Protein AF-A0A6N9TYV9-F1 (afdb_monomer)

Structure (mmCIF, N/CA/C/O backbone):
data_AF-A0A6N9TYV9-F1
#
_entry.id   AF-A0A6N9TYV9-F1
#
loop_
_atom_site.group_PDB
_atom_site.id
_atom_site.type_symbol
_atom_site.label_atom_id
_atom_site.label_alt_id
_atom_site.label_comp_id
_atom_site.label_asym_id
_atom_site.label_entity_id
_atom_site.label_seq_id
_atom_site.pdbx_PDB_ins_code
_atom_site.Cartn_x
_atom_site.Cartn_y
_atom_site.Cartn_z
_atom_site.occupancy
_atom_site.B_iso_or_equiv
_atom_site.auth_seq_id
_atom_site.auth_comp_id
_atom_site.auth_asym_id
_atom_site.auth_atom_id
_atom_site.pdbx_PDB_model_num
ATOM 1 N N . MET A 1 1 ? -64.341 -20.408 37.661 1.00 48.97 1 MET A N 1
ATOM 2 C CA . MET A 1 1 ? -64.932 -21.070 36.483 1.00 48.97 1 MET A CA 1
ATOM 3 C C . MET A 1 1 ? -66.160 -20.288 36.060 1.00 48.97 1 MET A C 1
ATOM 5 O O . MET A 1 1 ? -67.191 -20.462 36.689 1.00 48.97 1 MET A O 1
ATOM 9 N N . THR A 1 2 ? -66.051 -19.453 35.026 1.00 40.53 2 THR A N 1
ATOM 10 C CA . THR A 1 2 ? -67.203 -19.109 34.177 1.00 40.53 2 THR A CA 1
ATOM 11 C C . THR A 1 2 ? -66.682 -18.590 32.843 1.00 40.53 2 THR A C 1
ATOM 13 O O . THR A 1 2 ? -65.916 -17.633 32.784 1.00 40.53 2 THR A O 1
ATOM 16 N N . HIS A 1 3 ? -67.033 -19.318 31.791 1.00 42.94 3 HIS A N 1
ATOM 17 C CA . HIS A 1 3 ? -66.647 -19.083 30.410 1.00 42.94 3 HIS A CA 1
ATOM 18 C C . HIS A 1 3 ? -67.348 -17.828 29.879 1.00 42.94 3 HIS A C 1
ATOM 20 O O . HIS A 1 3 ? -68.557 -17.691 30.053 1.00 42.94 3 HIS A O 1
ATOM 26 N N . SER A 1 4 ? -66.613 -16.936 29.212 1.00 45.75 4 SER A N 1
ATOM 27 C CA . SER A 1 4 ? -67.230 -15.878 28.406 1.00 45.75 4 SER A CA 1
ATOM 28 C C . SER A 1 4 ? -67.558 -16.460 27.021 1.00 45.75 4 SER A C 1
ATOM 30 O O . SER A 1 4 ? -66.660 -17.044 26.404 1.00 45.75 4 SER A O 1
ATOM 32 N N . PRO A 1 5 ? -68.811 -16.394 26.533 1.00 59.06 5 PRO A N 1
ATOM 33 C CA . PRO A 1 5 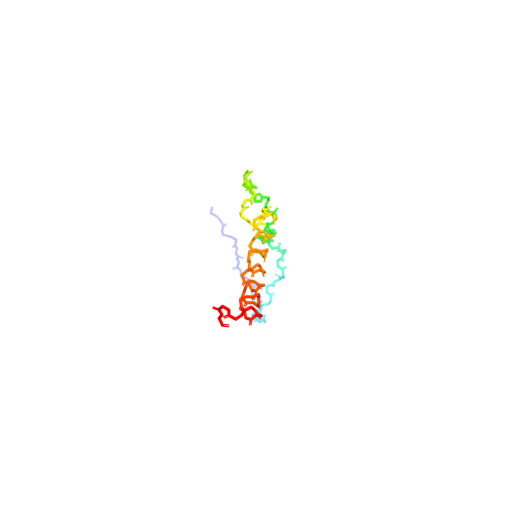? -69.205 -17.069 25.304 1.00 59.06 5 PRO A CA 1
ATOM 34 C C . PRO A 1 5 ? -68.765 -16.244 24.092 1.00 59.06 5 PRO A C 1
ATOM 36 O O . PRO A 1 5 ? -69.397 -15.260 23.718 1.00 59.06 5 PRO A O 1
ATOM 39 N N . VAL A 1 6 ? -67.676 -16.656 23.448 1.00 57.81 6 VAL A N 1
ATOM 40 C CA . VAL A 1 6 ? -67.337 -16.174 22.107 1.00 57.81 6 VAL A CA 1
ATOM 41 C C . VAL A 1 6 ? -68.114 -17.017 21.112 1.00 57.81 6 VAL A C 1
ATOM 43 O O . VAL A 1 6 ? -67.754 -18.168 20.903 1.00 57.81 6 VAL A O 1
ATOM 46 N N . THR A 1 7 ? -69.161 -16.458 20.498 1.00 64.50 7 THR A N 1
ATOM 47 C CA . THR A 1 7 ? -69.517 -16.701 19.085 1.00 64.50 7 THR A CA 1
ATOM 48 C C . THR A 1 7 ? -70.550 -15.670 18.622 1.00 64.50 7 THR A C 1
ATOM 50 O O . THR A 1 7 ? -71.708 -15.746 19.019 1.00 64.50 7 THR A O 1
ATOM 53 N N . THR A 1 8 ? -70.169 -14.756 17.718 1.00 47.56 8 THR A N 1
ATOM 54 C CA . THR A 1 8 ? -71.061 -14.233 16.658 1.00 47.56 8 THR A CA 1
ATOM 55 C C . THR A 1 8 ? -70.230 -13.751 15.447 1.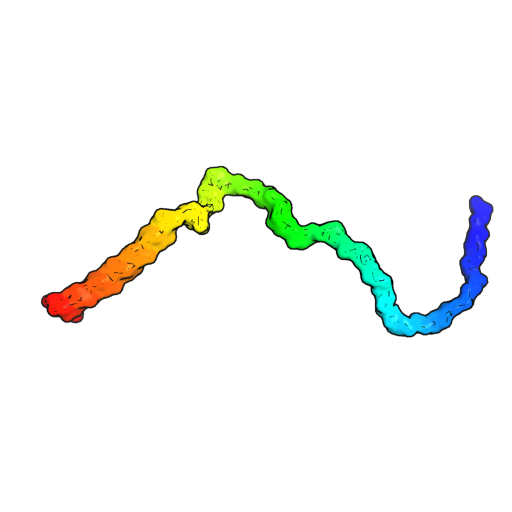00 47.56 8 THR A C 1
ATOM 57 O O . THR A 1 8 ? -69.676 -12.662 15.445 1.00 47.56 8 THR A O 1
ATOM 60 N N . THR A 1 9 ? -70.103 -14.629 14.446 1.00 62.38 9 THR A N 1
ATOM 61 C CA . THR A 1 9 ? -70.130 -14.413 12.978 1.00 62.38 9 THR A CA 1
ATOM 62 C C . THR A 1 9 ? -69.687 -13.062 12.363 1.00 62.38 9 THR A C 1
ATOM 64 O O . THR A 1 9 ? -70.461 -12.111 12.415 1.00 62.38 9 THR A O 1
ATOM 67 N N . THR A 1 10 ? -68.559 -13.000 11.613 1.00 52.56 10 THR A N 1
ATOM 68 C CA . THR A 1 10 ? -68.307 -12.049 10.475 1.00 52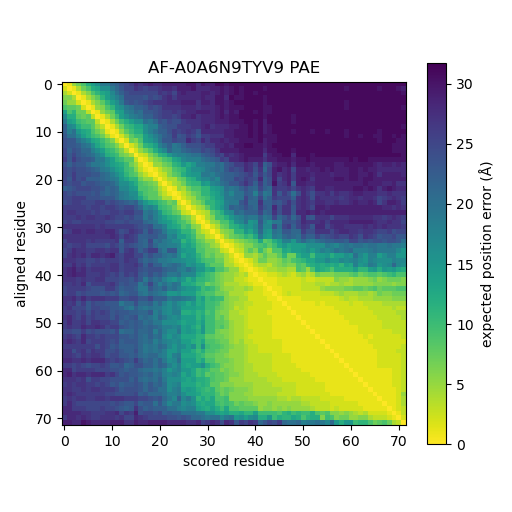.56 10 THR A CA 1
ATOM 69 C C . THR A 1 10 ? -67.096 -12.495 9.585 1.00 52.56 10 THR A C 1
ATOM 71 O O . THR A 1 10 ? -66.318 -13.331 10.034 1.00 52.56 10 THR A O 1
ATOM 74 N N . PRO A 1 11 ? -66.933 -12.005 8.328 1.00 56.91 11 PRO A N 1
ATOM 75 C CA . PRO A 1 11 ? -66.903 -12.723 7.032 1.00 56.91 11 PRO A CA 1
ATOM 76 C C . PRO A 1 11 ? -65.495 -13.229 6.584 1.00 56.91 11 PRO A C 1
ATOM 78 O O . PRO A 1 11 ? -64.510 -12.946 7.267 1.00 56.91 11 PRO A O 1
ATOM 81 N N . PRO A 1 12 ? -65.333 -13.972 5.454 1.00 55.09 12 PRO A N 1
ATOM 82 C CA . PRO A 1 12 ? -64.029 -14.526 5.078 1.00 55.09 12 PRO A CA 1
ATOM 83 C C . PRO A 1 12 ? -63.012 -13.411 4.819 1.00 55.09 12 PRO A C 1
ATOM 85 O O . PRO A 1 12 ? -63.301 -12.443 4.113 1.00 55.09 12 PRO A O 1
ATOM 88 N N . LEU A 1 13 ? -61.825 -13.571 5.412 1.00 55.59 13 LEU A N 1
ATOM 89 C CA . LEU A 1 13 ? -60.681 -12.666 5.328 1.00 55.59 13 LEU A CA 1
ATOM 90 C C . LEU A 1 13 ? -60.467 -12.203 3.879 1.00 55.59 13 LEU A C 1
ATOM 92 O O . LEU A 1 13 ? -59.908 -12.933 3.056 1.00 55.59 13 LEU A O 1
ATOM 96 N N . ARG A 1 14 ? -60.863 -10.962 3.560 1.00 55.22 14 ARG A N 1
ATOM 97 C CA . ARG A 1 14 ? -60.276 -10.245 2.424 1.00 55.22 14 ARG A CA 1
ATOM 98 C C . ARG A 1 14 ? -58.787 -10.184 2.749 1.00 55.22 14 ARG A C 1
ATOM 100 O O . ARG A 1 14 ? -58.427 -9.518 3.713 1.00 55.22 14 ARG A O 1
ATOM 107 N N . ARG A 1 15 ? -58.000 -10.991 2.022 1.00 60.00 15 ARG A N 1
ATOM 108 C CA . ARG A 1 15 ? -56.566 -11.277 2.201 1.00 60.00 15 ARG A CA 1
ATOM 109 C C . ARG A 1 15 ? -55.887 -10.185 3.035 1.00 60.00 15 ARG A C 1
ATOM 111 O O . ARG A 1 15 ? -55.709 -9.068 2.559 1.00 60.00 15 ARG A O 1
ATOM 118 N N . GLY A 1 16 ? -55.657 -10.533 4.302 1.00 60.72 16 GLY A N 1
ATOM 119 C CA . GLY A 1 16 ? -55.348 -9.610 5.382 1.00 60.72 16 GLY A CA 1
ATOM 120 C C . GLY A 1 16 ? -54.168 -8.713 5.054 1.00 60.72 16 GLY A C 1
ATOM 121 O O . GLY A 1 16 ? -53.048 -9.183 4.884 1.00 60.72 16 GLY A O 1
ATOM 122 N N . LEU A 1 17 ? -54.432 -7.415 5.010 1.00 59.41 17 LEU A N 1
ATOM 123 C CA . LEU A 1 17 ? -53.420 -6.447 5.379 1.00 59.41 17 LEU A CA 1
ATOM 124 C C . LEU A 1 17 ? -53.543 -6.329 6.891 1.00 59.41 17 LEU A C 1
ATOM 126 O O . LEU A 1 17 ? -54.483 -5.716 7.398 1.00 59.41 17 LEU A O 1
ATOM 130 N N . THR A 1 18 ? -52.643 -7.003 7.604 1.00 62.81 18 THR A N 1
ATOM 131 C CA . THR A 1 18 ? -52.344 -6.670 8.997 1.00 62.81 18 THR A CA 1
ATOM 132 C C . THR A 1 18 ? -52.224 -5.144 9.056 1.00 62.81 18 THR A C 1
ATOM 134 O O . THR A 1 18 ? -51.524 -4.592 8.198 1.00 62.81 18 THR A O 1
ATOM 137 N N . PRO A 1 19 ? -52.921 -4.440 9.970 1.00 66.25 19 PRO A N 1
ATOM 138 C CA . PRO A 1 19 ? -52.700 -3.007 10.133 1.00 66.25 19 PRO A CA 1
ATOM 139 C C . PRO A 1 19 ? -51.189 -2.793 10.257 1.00 66.25 19 PRO A C 1
ATOM 141 O O . PRO A 1 19 ? -50.561 -3.617 10.935 1.00 66.25 19 PRO A O 1
ATOM 144 N N . PRO A 1 20 ? -50.582 -1.793 9.588 1.00 65.62 20 PRO A N 1
ATOM 145 C CA . PRO A 1 20 ? -49.176 -1.514 9.821 1.00 65.62 20 PRO A CA 1
ATOM 146 C C . PRO A 1 20 ? -49.032 -1.320 11.328 1.00 65.62 20 PRO A C 1
ATOM 148 O O . PRO A 1 20 ? -49.650 -0.424 11.903 1.00 65.62 20 PRO A O 1
ATOM 151 N N . GLY A 1 21 ? -48.324 -2.242 11.982 1.00 69.88 21 GLY A N 1
ATOM 152 C CA . GLY A 1 21 ? -47.933 -2.029 13.363 1.00 69.88 21 GLY A CA 1
ATOM 153 C C . GLY A 1 21 ? -47.103 -0.754 13.417 1.00 69.88 21 GLY A C 1
ATOM 154 O O . GLY A 1 21 ? -46.513 -0.359 12.405 1.00 69.88 21 GLY A O 1
ATOM 155 N N . GLU A 1 22 ? -47.042 -0.125 14.589 1.00 67.94 22 GLU A N 1
ATOM 156 C CA . GLU A 1 22 ? -45.942 0.794 14.880 1.00 67.94 22 GLU A CA 1
ATOM 157 C C . GLU A 1 22 ? -44.655 0.142 14.369 1.00 67.94 22 GLU A C 1
ATOM 159 O O . GLU A 1 22 ? -44.447 -1.060 14.589 1.00 67.94 22 GLU A O 1
ATOM 164 N N . THR A 1 23 ? -43.842 0.897 13.626 1.00 64.31 23 THR A N 1
ATOM 165 C CA . THR A 1 23 ? -42.491 0.456 13.263 1.00 64.31 23 THR A CA 1
ATOM 166 C C . THR A 1 23 ? -41.893 -0.202 14.505 1.00 64.31 23 THR A C 1
ATOM 168 O O . THR A 1 23 ? -41.895 0.460 15.550 1.00 64.31 23 THR A O 1
ATOM 171 N N . PRO A 1 24 ? -41.452 -1.479 14.442 1.00 66.75 24 PRO A N 1
ATOM 172 C CA . PRO A 1 24 ? -40.802 -2.118 15.578 1.00 66.75 24 PRO A CA 1
ATOM 173 C C . PRO A 1 24 ? -39.775 -1.135 16.140 1.00 66.75 24 PRO A C 1
ATOM 175 O O . PRO A 1 24 ? -39.111 -0.484 15.322 1.00 66.75 24 PRO A O 1
ATOM 178 N N . PRO A 1 25 ? -39.696 -0.944 17.473 1.00 64.12 25 PRO A N 1
ATOM 179 C CA . PRO A 1 25 ? -38.786 0.029 18.075 1.00 64.12 25 PRO A CA 1
ATOM 180 C C . PRO A 1 25 ? -37.424 -0.183 17.441 1.00 64.12 25 PRO A C 1
ATOM 182 O O . PRO A 1 25 ? -36.909 -1.279 17.572 1.00 64.12 25 PRO A O 1
ATOM 185 N N . ALA A 1 26 ? -36.951 0.792 16.658 1.00 62.97 26 ALA A N 1
ATOM 186 C CA . ALA A 1 26 ? -36.004 0.586 15.563 1.00 62.97 26 ALA A CA 1
ATOM 187 C C . ALA A 1 26 ? -34.882 -0.421 15.891 1.00 62.97 26 ALA A C 1
ATOM 189 O O . ALA A 1 26 ? -33.786 -0.025 16.272 1.00 62.97 26 ALA A O 1
ATOM 190 N N . GLU A 1 27 ? -35.124 -1.722 15.677 1.00 57.91 27 GLU A N 1
ATOM 191 C CA . GLU A 1 27 ? -34.149 -2.789 15.964 1.00 57.91 27 GLU A CA 1
ATOM 192 C C . GLU A 1 27 ? -32.991 -2.776 14.948 1.00 57.91 27 GLU A C 1
ATOM 194 O O . GLU A 1 27 ? -32.099 -3.616 14.975 1.00 57.91 27 GLU A O 1
ATOM 199 N N . GLY A 1 28 ? -33.008 -1.813 14.022 1.00 52.12 28 GLY A N 1
ATOM 200 C CA . GLY A 1 28 ? -32.025 -1.626 12.965 1.00 52.12 28 GLY A CA 1
ATOM 201 C C . GLY A 1 28 ? -31.249 -0.314 13.045 1.00 52.12 28 GLY A C 1
ATOM 202 O O . GLY A 1 28 ? -30.568 0.020 12.076 1.00 52.12 28 GLY A O 1
ATOM 203 N N . PHE A 1 29 ? -31.328 0.454 14.139 1.00 49.81 29 PHE A N 1
ATOM 204 C CA . PHE A 1 29 ? -30.388 1.561 14.307 1.00 49.81 29 PHE A CA 1
ATOM 205 C C . PHE A 1 29 ? -29.049 0.990 14.793 1.00 49.81 29 PHE A C 1
ATOM 207 O O . PHE A 1 29 ? -28.804 0.843 15.983 1.00 49.81 29 PHE A O 1
ATOM 214 N N . ILE A 1 30 ? -28.138 0.719 13.856 1.00 55.94 30 ILE A N 1
ATOM 215 C CA . ILE A 1 30 ? -26.720 0.395 14.132 1.00 55.94 30 ILE A CA 1
ATOM 216 C C . ILE A 1 30 ? -25.948 1.534 14.834 1.00 55.94 30 ILE A C 1
ATOM 218 O O . ILE A 1 30 ? -24.729 1.476 14.950 1.00 55.94 30 ILE A O 1
ATOM 222 N N . SER A 1 31 ? -26.642 2.580 15.286 1.00 61.12 31 SER A N 1
ATOM 223 C CA . SER A 1 31 ? -26.098 3.638 16.135 1.00 61.12 31 SER A CA 1
ATOM 224 C C . SER A 1 31 ? -26.310 3.369 17.613 1.00 61.12 31 SER A C 1
ATOM 226 O O . SER A 1 31 ? -26.117 4.293 18.409 1.00 61.12 31 SER A O 1
ATOM 228 N N . GLU A 1 32 ? -26.705 2.156 18.016 1.00 60.53 32 GLU A N 1
ATOM 229 C CA . GLU A 1 32 ? -26.191 1.693 19.299 1.00 60.53 32 GLU A CA 1
ATOM 230 C C . GLU A 1 32 ? -24.694 1.983 19.260 1.00 60.53 32 GLU A C 1
ATOM 232 O O . GLU A 1 32 ? -24.016 1.551 18.321 1.00 60.53 32 GLU A O 1
ATOM 237 N N . ALA A 1 33 ? -24.244 2.854 20.168 1.00 62.47 33 ALA A N 1
ATOM 238 C CA . ALA A 1 33 ? -22.868 3.303 20.214 1.00 62.47 33 ALA A CA 1
ATOM 239 C C . ALA A 1 33 ? -22.024 2.040 20.320 1.00 62.47 33 ALA A C 1
ATOM 241 O O . ALA A 1 33 ? -21.934 1.436 21.391 1.00 62.47 33 ALA A O 1
ATOM 242 N N . HIS A 1 34 ? -21.488 1.594 19.182 1.00 64.75 34 HIS A N 1
ATOM 243 C CA . HIS A 1 34 ? -20.561 0.489 19.166 1.00 64.75 34 HIS A CA 1
ATOM 244 C C . HIS A 1 34 ? -19.476 0.923 20.125 1.00 64.75 34 HIS A C 1
ATOM 246 O O . HIS A 1 34 ? -19.001 2.056 20.035 1.00 64.75 34 HIS A O 1
ATOM 252 N N . VAL A 1 35 ? -19.182 0.072 21.108 1.00 71.12 35 VAL A N 1
ATOM 253 C CA . VAL A 1 35 ? -18.099 0.343 22.043 1.00 71.12 35 VAL A CA 1
ATOM 254 C C . VAL A 1 35 ? -16.874 0.594 21.181 1.00 71.12 35 VAL A C 1
ATOM 256 O O . VAL A 1 35 ? -16.346 -0.336 20.566 1.00 71.12 35 VAL A O 1
ATOM 259 N N . GLU A 1 36 ? -16.505 1.869 21.076 1.00 72.94 36 GLU A N 1
ATOM 260 C CA . GLU A 1 36 ? -15.387 2.285 20.256 1.00 72.94 36 GLU A CA 1
ATOM 261 C C . GLU A 1 36 ? -14.178 1.554 20.799 1.00 72.94 36 GLU A C 1
ATOM 263 O O . GLU A 1 36 ? -13.905 1.554 22.009 1.00 72.94 36 GLU A O 1
ATOM 268 N N . ARG A 1 37 ? -13.484 0.849 19.911 1.00 76.81 37 ARG A N 1
ATOM 269 C CA . ARG A 1 37 ? -12.255 0.199 20.329 1.00 76.81 37 ARG A CA 1
ATOM 270 C C . ARG A 1 37 ? -11.286 1.311 20.693 1.00 76.81 37 ARG A C 1
ATOM 272 O O . ARG A 1 37 ? -11.194 2.312 19.987 1.00 76.81 37 ARG A O 1
ATOM 279 N N . ALA A 1 38 ? -10.559 1.147 21.792 1.00 77.44 38 ALA A N 1
ATOM 280 C CA . ALA A 1 38 ? -9.631 2.177 22.256 1.00 77.44 38 ALA A CA 1
ATOM 281 C C . ALA A 1 38 ? -8.544 2.518 21.214 1.00 77.44 38 ALA A C 1
ATOM 283 O O . ALA A 1 38 ? -7.975 3.605 21.251 1.00 77.44 38 ALA A O 1
ATOM 284 N N . ASP A 1 39 ? -8.259 1.592 20.297 1.00 80.69 39 ASP A N 1
ATOM 285 C CA . ASP A 1 39 ? -7.318 1.737 19.190 1.00 80.69 39 ASP A CA 1
ATOM 286 C C . ASP A 1 39 ? -7.960 2.255 17.892 1.00 80.69 39 ASP A C 1
ATOM 288 O O . ASP A 1 39 ? -7.242 2.503 16.927 1.00 80.69 39 ASP A O 1
ATOM 292 N N . GLY A 1 40 ? -9.286 2.428 17.841 1.00 85.31 40 GLY A N 1
ATOM 293 C CA . GLY A 1 40 ? -10.037 2.845 16.654 1.00 85.31 40 GLY A CA 1
ATOM 294 C C . GLY A 1 40 ? -10.136 1.759 15.582 1.00 85.31 40 GLY A C 1
ATOM 295 O O . GLY A 1 40 ? -11.184 1.614 14.977 1.00 85.31 40 GLY A O 1
ATOM 296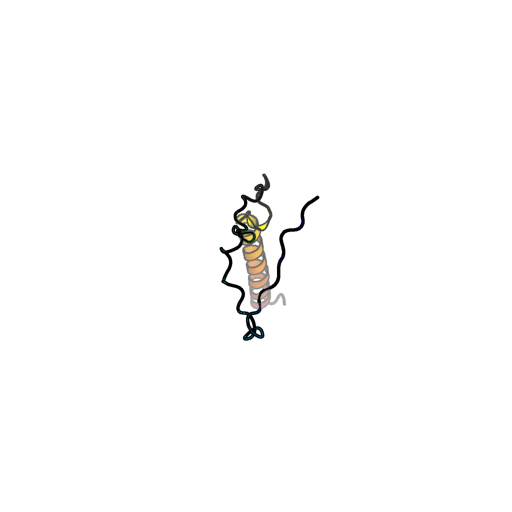 N N . GLY A 1 41 ? -9.109 0.927 15.416 1.00 88.62 41 GLY A N 1
ATOM 297 C CA . GLY A 1 41 ? -9.018 -0.071 14.357 1.00 88.62 41 GLY A CA 1
ATOM 298 C C . GLY A 1 41 ? -8.144 0.399 13.193 1.00 88.62 41 GLY A C 1
ATOM 299 O O . GLY A 1 41 ? -7.637 1.517 13.143 1.00 88.62 41 GLY A O 1
ATOM 300 N N . ILE A 1 42 ? -7.905 -0.501 12.237 1.00 90.12 42 ILE A N 1
ATOM 301 C CA . ILE A 1 42 ? -6.999 -0.227 11.111 1.00 90.12 42 ILE A CA 1
ATOM 302 C C . ILE A 1 42 ? -7.567 0.786 10.106 1.00 90.12 42 ILE A C 1
ATOM 304 O O . ILE A 1 42 ? -6.811 1.437 9.386 1.00 90.12 42 ILE A O 1
ATOM 308 N N . TRP A 1 43 ? -8.888 0.937 10.042 1.00 90.31 43 TRP A N 1
ATOM 309 C CA . TRP A 1 43 ? -9.572 1.822 9.095 1.00 90.31 43 TRP A CA 1
ATOM 310 C C . TRP A 1 43 ? -9.522 3.294 9.531 1.00 90.31 43 TRP A C 1
ATOM 312 O O . TRP A 1 43 ? -9.696 4.199 8.721 1.00 90.31 43 TRP A O 1
ATOM 322 N N . GLU A 1 44 ? -9.166 3.522 10.787 1.00 90.12 44 GLU A N 1
ATOM 323 C CA . GLU A 1 44 ? -9.172 4.785 11.507 1.00 90.12 44 GLU A CA 1
ATOM 324 C C . GLU A 1 44 ? -7.766 5.402 11.549 1.00 90.12 44 GLU A C 1
ATOM 326 O O . GLU A 1 44 ? -7.578 6.526 12.012 1.00 90.12 44 GLU A O 1
ATOM 331 N N . HIS A 1 45 ? -6.765 4.691 11.018 1.00 92.88 45 HIS A N 1
ATOM 332 C CA . HIS A 1 45 ? -5.386 5.149 10.901 1.00 92.88 45 HIS A CA 1
ATOM 333 C C . HIS A 1 45 ? -5.109 5.739 9.506 1.00 92.88 45 HIS A C 1
ATOM 335 O O . HIS A 1 45 ? -4.626 5.030 8.618 1.00 92.88 45 HIS A O 1
ATOM 341 N N . PRO A 1 46 ? -5.326 7.053 9.282 1.00 93.75 46 PRO A N 1
ATOM 342 C CA . PRO A 1 46 ? -5.162 7.665 7.961 1.00 93.75 46 PRO A CA 1
ATOM 343 C C . PRO A 1 46 ? -3.735 7.527 7.418 1.00 93.75 46 PRO A C 1
ATOM 345 O O . PRO A 1 46 ? -3.536 7.368 6.217 1.00 93.75 46 PRO A O 1
ATOM 348 N N . VAL A 1 47 ? -2.735 7.534 8.305 1.00 96.19 47 VAL A N 1
ATOM 349 C CA . VAL A 1 47 ? -1.319 7.381 7.939 1.00 96.19 47 VAL A CA 1
ATOM 350 C C . VAL A 1 47 ? -1.025 5.991 7.376 1.00 96.19 47 VAL A C 1
ATOM 352 O O . VAL A 1 47 ? -0.231 5.879 6.446 1.00 96.19 47 VAL A O 1
ATOM 355 N N . PHE A 1 48 ? -1.676 4.942 7.887 1.00 96.50 48 PHE A N 1
ATOM 356 C CA . PHE A 1 48 ? -1.487 3.582 7.382 1.00 96.50 48 PHE A CA 1
ATOM 357 C C . PHE A 1 48 ? -1.916 3.486 5.912 1.00 96.50 48 PHE A C 1
ATOM 359 O O . PHE A 1 48 ? -1.148 3.040 5.058 1.00 96.50 48 PHE A O 1
ATOM 366 N N . TRP A 1 49 ? -3.105 4.001 5.595 1.00 97.75 49 TRP A N 1
ATOM 367 C CA . TRP A 1 49 ? -3.636 4.005 4.231 1.00 97.75 49 TRP A CA 1
ATOM 368 C C . TRP A 1 49 ? -2.871 4.942 3.301 1.00 97.75 49 TRP A C 1
ATOM 370 O O . TRP A 1 49 ? -2.544 4.558 2.178 1.00 97.75 49 TRP A O 1
ATOM 380 N N . ALA A 1 50 ? -2.513 6.138 3.773 1.00 98.12 50 ALA A N 1
ATOM 381 C CA . ALA A 1 50 ? -1.657 7.051 3.021 1.00 98.12 50 ALA A CA 1
ATOM 382 C C . ALA A 1 50 ? -0.295 6.412 2.701 1.00 98.12 50 ALA A C 1
ATOM 384 O O . ALA A 1 50 ? 0.200 6.539 1.582 1.00 98.12 50 ALA A O 1
ATOM 385 N N . GLY A 1 51 ? 0.283 5.673 3.653 1.00 98.44 51 GLY A N 1
ATOM 386 C CA . GLY A 1 51 ? 1.518 4.917 3.467 1.00 98.44 51 GLY A CA 1
ATOM 387 C C . GLY A 1 51 ? 1.386 3.822 2.411 1.00 98.44 51 GLY A C 1
ATOM 388 O O . GLY A 1 51 ? 2.255 3.707 1.549 1.00 98.44 51 GLY A O 1
ATOM 389 N N . LEU A 1 52 ? 0.284 3.065 2.418 1.00 98.44 52 LEU A N 1
ATOM 390 C CA . LEU A 1 52 ? 0.018 2.038 1.407 1.00 98.44 52 LEU A CA 1
ATOM 391 C C . LEU A 1 52 ? -0.087 2.638 -0.006 1.00 98.44 52 LEU A C 1
ATOM 393 O O . LEU A 1 52 ? 0.505 2.110 -0.948 1.00 98.44 52 LEU A O 1
ATOM 397 N N . VAL A 1 53 ? -0.787 3.769 -0.146 1.00 98.56 53 VAL A N 1
ATOM 398 C CA . VAL A 1 53 ? -0.898 4.504 -1.418 1.00 98.56 53 VAL A CA 1
ATOM 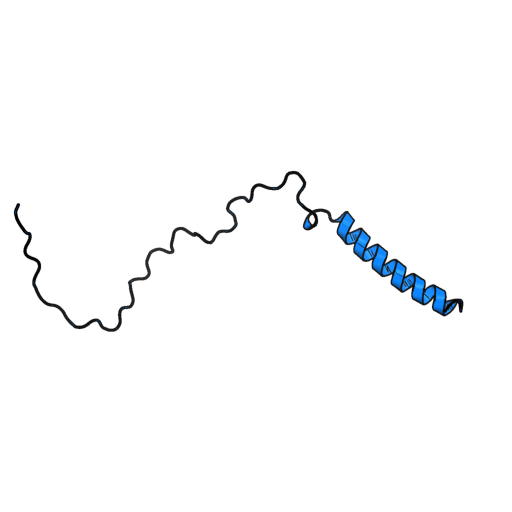399 C C . VAL A 1 53 ? 0.464 5.024 -1.873 1.00 98.56 53 VAL A C 1
ATOM 401 O O . VAL A 1 53 ? 0.843 4.823 -3.028 1.00 98.56 53 VAL A O 1
ATOM 404 N N . LEU A 1 54 ? 1.222 5.655 -0.972 1.00 98.75 54 LEU A N 1
ATOM 405 C CA . LEU A 1 54 ? 2.558 6.165 -1.270 1.00 98.75 54 LEU A CA 1
ATOM 406 C C . LEU A 1 54 ? 3.494 5.038 -1.715 1.00 98.75 54 LEU A C 1
ATOM 408 O O . LEU A 1 54 ? 4.195 5.179 -2.712 1.00 98.75 54 LEU A O 1
ATOM 412 N N . PHE A 1 55 ? 3.480 3.906 -1.013 1.00 98.81 55 PHE A N 1
ATOM 413 C CA . PHE A 1 55 ? 4.294 2.748 -1.361 1.00 98.81 55 PHE A CA 1
ATOM 414 C C . PHE A 1 55 ? 3.953 2.215 -2.757 1.00 98.81 55 PHE A C 1
ATOM 416 O O . PHE A 1 55 ? 4.850 2.047 -3.583 1.00 98.81 55 PHE A O 1
ATOM 423 N N . GLY A 1 56 ? 2.665 2.024 -3.064 1.00 98.69 56 GLY A N 1
ATOM 424 C CA . GLY A 1 56 ? 2.225 1.610 -4.399 1.00 98.69 56 GLY A CA 1
ATOM 425 C C . GLY A 1 56 ? 2.664 2.590 -5.493 1.00 98.69 56 GLY A C 1
ATOM 426 O O . GLY A 1 56 ? 3.169 2.171 -6.536 1.00 98.69 56 GLY A O 1
ATOM 427 N N . ALA A 1 57 ? 2.557 3.895 -5.231 1.00 98.75 57 ALA A N 1
ATOM 428 C CA . ALA A 1 57 ? 3.019 4.930 -6.150 1.00 98.75 57 ALA A CA 1
ATOM 429 C C . ALA A 1 57 ? 4.538 4.862 -6.391 1.00 98.75 57 ALA A C 1
ATOM 431 O O . ALA A 1 57 ? 4.976 4.975 -7.536 1.00 98.75 57 ALA A O 1
ATOM 432 N N . LEU A 1 58 ? 5.340 4.623 -5.348 1.00 98.75 58 LEU A N 1
ATOM 433 C CA . LEU A 1 58 ? 6.795 4.482 -5.464 1.00 98.75 58 LEU A CA 1
ATOM 434 C C . LEU A 1 58 ? 7.203 3.242 -6.264 1.00 98.75 58 LEU A C 1
ATOM 436 O O . LEU A 1 58 ? 8.144 3.323 -7.049 1.00 98.75 58 LEU A O 1
ATOM 440 N N . VAL A 1 59 ? 6.496 2.117 -6.117 1.00 98.62 59 VAL A N 1
ATOM 441 C CA . VAL A 1 59 ? 6.755 0.904 -6.914 1.00 98.62 59 VAL A CA 1
ATOM 442 C C . VAL A 1 59 ? 6.524 1.177 -8.401 1.00 98.62 59 VAL A C 1
ATOM 444 O O . VAL A 1 59 ? 7.379 0.865 -9.230 1.00 98.62 59 VAL A O 1
ATOM 447 N N . VAL A 1 60 ? 5.399 1.810 -8.744 1.00 98.31 60 VAL A N 1
ATOM 448 C CA . VAL A 1 60 ? 5.082 2.162 -10.137 1.00 98.31 60 VAL A CA 1
ATOM 449 C C . VAL A 1 60 ? 6.079 3.184 -10.683 1.00 98.31 60 VAL A C 1
ATOM 451 O O . VAL A 1 60 ? 6.617 2.995 -11.772 1.00 98.31 60 VAL A O 1
ATOM 454 N N . ALA A 1 61 ? 6.386 4.240 -9.926 1.00 98.50 61 ALA A N 1
ATOM 455 C CA . ALA A 1 61 ? 7.391 5.225 -10.316 1.00 98.50 61 ALA A CA 1
ATOM 456 C C . ALA A 1 61 ? 8.770 4.577 -10.527 1.00 98.50 61 ALA A C 1
ATOM 458 O O . ALA A 1 61 ? 9.437 4.855 -11.522 1.00 98.50 61 ALA A O 1
ATOM 459 N N . GLY A 1 62 ? 9.167 3.663 -9.638 1.00 98.25 62 GLY A N 1
ATOM 460 C CA . GLY A 1 62 ? 10.401 2.889 -9.737 1.00 98.25 62 GLY A CA 1
ATOM 461 C C . GLY A 1 62 ? 10.471 2.047 -11.010 1.00 98.25 62 GLY A C 1
ATOM 462 O O . GLY A 1 62 ? 11.505 2.049 -11.674 1.00 98.25 62 GLY A O 1
ATOM 463 N N . TYR A 1 63 ? 9.370 1.401 -11.405 1.00 97.75 63 TYR A N 1
ATOM 464 C CA . TYR A 1 63 ? 9.289 0.683 -12.680 1.00 97.75 63 TYR A CA 1
ATOM 465 C C . TYR A 1 63 ? 9.562 1.606 -13.878 1.00 97.75 63 TYR A C 1
ATOM 467 O O . TYR A 1 63 ? 10.382 1.280 -14.735 1.00 97.75 63 TYR A O 1
ATOM 475 N N . PHE A 1 64 ? 8.937 2.788 -13.924 1.00 97.81 64 PHE A N 1
ATOM 476 C CA . PHE A 1 64 ? 9.180 3.745 -15.008 1.00 97.81 64 PHE A CA 1
ATOM 477 C C . PHE A 1 64 ? 10.603 4.305 -14.991 1.00 97.81 64 PHE A C 1
ATOM 479 O O . PHE A 1 64 ? 11.204 4.455 -16.051 1.00 97.81 64 PHE A O 1
ATOM 486 N N . LEU A 1 65 ? 11.176 4.563 -13.813 1.00 98.19 65 LEU A N 1
ATOM 487 C CA . LEU A 1 65 ? 12.579 4.960 -13.692 1.00 98.19 65 LEU A CA 1
ATOM 488 C C . LEU A 1 65 ? 13.504 3.866 -14.234 1.00 98.19 65 LEU A C 1
ATOM 490 O O . LEU A 1 65 ? 14.350 4.148 -15.080 1.00 98.19 65 LEU A O 1
ATOM 494 N N . ALA A 1 66 ? 13.305 2.611 -13.824 1.00 97.81 66 ALA A N 1
ATOM 495 C CA . ALA A 1 66 ? 14.062 1.476 -14.346 1.00 97.81 66 ALA A CA 1
ATOM 496 C C . ALA A 1 66 ? 13.949 1.377 -15.875 1.00 97.81 66 ALA A C 1
ATOM 498 O O . ALA A 1 66 ? 14.957 1.188 -16.556 1.00 97.81 66 ALA A O 1
ATOM 499 N N . ARG A 1 67 ? 12.746 1.604 -16.416 1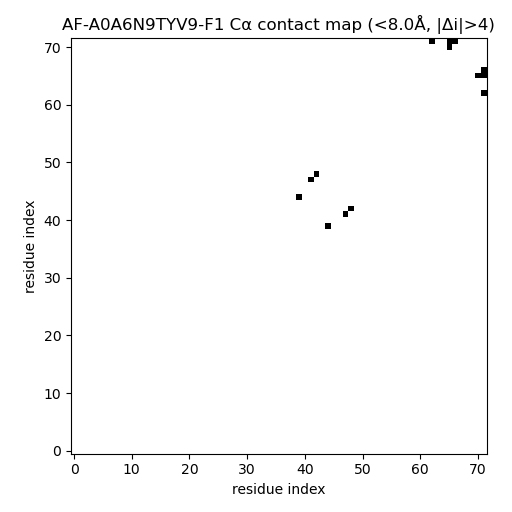.00 96.31 67 ARG A N 1
ATOM 500 C CA . ARG A 1 67 ? 12.467 1.587 -17.855 1.00 96.31 67 ARG A CA 1
ATOM 501 C C . ARG A 1 67 ? 13.129 2.732 -18.626 1.00 96.31 67 ARG A C 1
ATOM 503 O O . ARG A 1 67 ? 13.517 2.529 -19.778 1.00 96.31 67 ARG A O 1
ATOM 510 N N . ILE A 1 68 ? 13.236 3.920 -18.025 1.00 97.12 68 ILE A N 1
ATOM 511 C CA . ILE A 1 68 ? 13.906 5.098 -18.605 1.00 97.12 68 ILE A CA 1
ATOM 512 C C . ILE A 1 68 ? 15.419 4.881 -18.654 1.00 97.12 68 ILE A C 1
ATOM 514 O O . ILE A 1 68 ? 16.052 5.203 -19.656 1.00 97.12 68 ILE A O 1
ATOM 518 N N . PHE A 1 69 ? 15.996 4.318 -17.591 1.00 97.75 69 PHE A N 1
ATOM 519 C CA . PHE A 1 69 ? 17.442 4.124 -17.474 1.00 97.75 69 PHE A CA 1
ATOM 520 C C . PHE A 1 69 ? 17.946 2.785 -18.037 1.00 97.75 69 PHE A C 1
ATOM 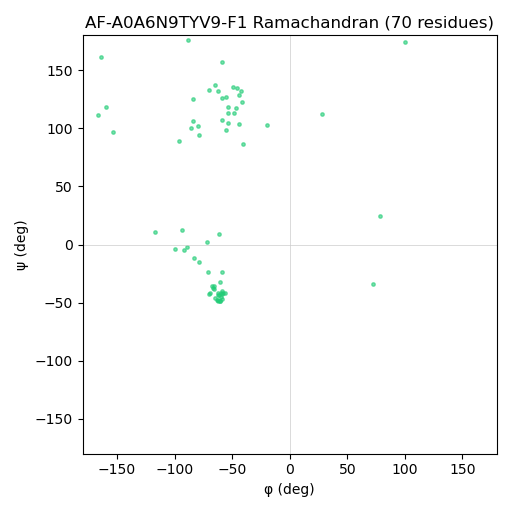522 O O . PHE A 1 69 ? 19.152 2.556 -18.060 1.00 97.75 69 PHE A O 1
ATOM 529 N N . GLY A 1 70 ? 17.053 1.920 -18.528 1.00 91.50 70 GLY A N 1
ATOM 530 C CA . GLY A 1 70 ? 17.418 0.667 -19.197 1.00 91.50 70 GLY A CA 1
ATOM 531 C C . GLY A 1 70 ? 17.813 -0.468 -18.249 1.00 91.50 70 GLY A C 1
ATOM 532 O O . GLY A 1 70 ? 18.546 -1.367 -18.649 1.00 91.50 70 GLY A O 1
ATOM 533 N N . PHE A 1 71 ? 17.338 -0.437 -17.002 1.00 85.50 71 PHE A N 1
ATOM 534 C CA . PHE A 1 71 ? 17.524 -1.526 -16.037 1.00 85.50 71 PHE A CA 1
ATOM 535 C C . PHE A 1 71 ? 16.481 -2.654 -16.193 1.00 85.50 71 PHE A C 1
ATOM 537 O O . PHE A 1 71 ? 16.650 -3.709 -15.581 1.00 85.50 71 PHE A O 1
ATOM 544 N N . ALA A 1 72 ? 15.422 -2.432 -16.989 1.00 66.81 72 ALA A N 1
ATOM 545 C CA . ALA A 1 72 ? 14.350 -3.378 -17.319 1.00 66.81 72 ALA A CA 1
ATOM 546 C C . ALA A 1 72 ? 13.720 -3.071 -18.690 1.00 66.81 72 ALA A C 1
ATOM 548 O O . ALA A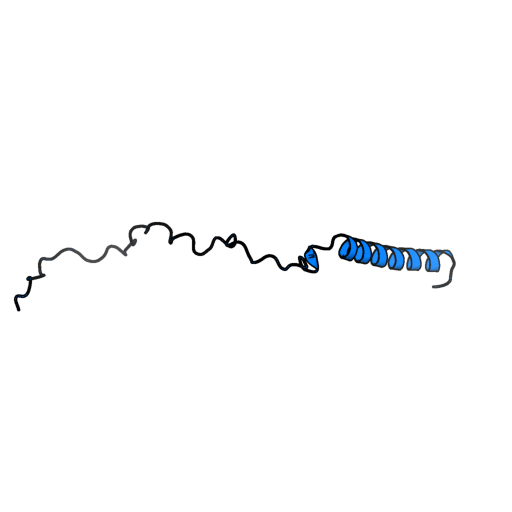 1 72 ? 13.548 -1.867 -19.009 1.00 66.81 72 ALA A O 1
#

Solvent-accessible surface area (backbone atoms only — not comparable to full-atom values): 4985 Å² total; per-residue (Å²): 142,83,85,80,87,86,83,82,90,84,80,85,77,71,80,76,73,71,74,83,65,76,75,68,80,70,88,75,60,83,72,57,78,68,81,72,55,96,78,64,51,80,88,66,38,64,65,60,56,51,46,53,53,50,51,55,50,50,54,54,52,47,51,54,50,32,48,74,75,66,78,94

Foldseek 3Di:
DDDDDDDDDDDPDPPDPPPPDDDDPCPPPP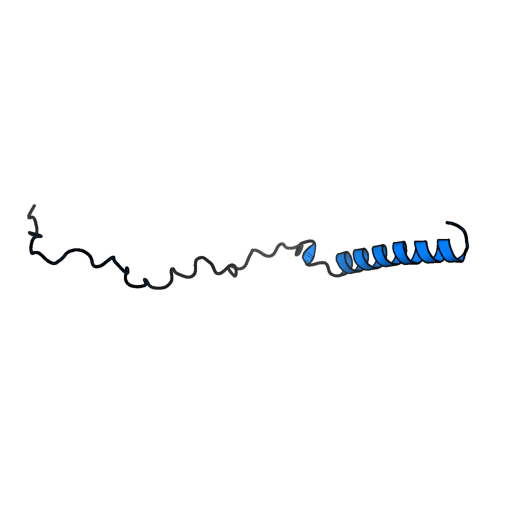PPPDPQDPVNDPVPPVVNVVVVVVVVVVVVVVVVVCVVVVVD

Organism: Streptomyces halstedii (NCBI:txid1944)

InterPro domains:
  IPR045512 Protein of unknown function DUF6480 [PF20088] (16-68)

Sequence (72 aa):
MTHSPVTTTTPPLRRGLTPPGETPPAEGFISEAHVERADGGIWEHPVFWAGLVLFGALVVAGYFLARIFGFA

Radius of gyration: 33.07 Å; Cα contacts (8 Å, |Δi|>4): 7; chains: 1; bounding box: 89×29×56 Å

Secondary structure (DSSP, 8-state):
--------------S---------S-TT-TTS-----TT--GGG-HHHHHHHHHHHHHHHHHHHHHHHHT--

pLDDT: mean 76.23, std 18.84, range [40.53, 98.81]

Mean predicted aligned error: 17.23 Å